Protein AF-A0A151EVI9-F1 (afdb_monomer_lite)

Sequence (104 aa):
MVVTTPIHEAAHWVMSDLDPYIEPIEFHLFDDKSFQNNNNVLSSALGYVVVKERYPGAFEDRPFWFDLLQEIICVSIQILITLLTVIKLLKLLIEKNLKTIKTA

Structure (mmCIF, N/CA/C/O backbone):
data_AF-A0A151EVI9-F1
#
_entry.id   AF-A0A151EVI9-F1
#
loop_
_atom_site.group_PDB
_atom_site.id
_atom_site.type_symbol
_atom_site.label_atom_id
_atom_site.label_alt_id
_atom_site.label_comp_id
_atom_site.label_asym_id
_atom_site.label_entity_id
_atom_site.label_seq_id
_atom_site.pdbx_PDB_ins_code
_atom_site.Cartn_x
_atom_site.Cartn_y
_atom_site.Cartn_z
_atom_site.occupancy
_atom_site.B_iso_or_equiv
_atom_site.auth_seq_id
_atom_site.auth_comp_id
_atom_site.auth_asym_id
_atom_site.auth_atom_id
_atom_site.pdbx_PDB_model_num
ATOM 1 N N . MET A 1 1 ? -0.731 -8.239 12.177 1.00 58.22 1 MET A N 1
ATOM 2 C CA . MET A 1 1 ? -0.310 -7.760 10.844 1.00 58.22 1 MET A CA 1
ATOM 3 C C . MET A 1 1 ? -1.259 -8.216 9.749 1.00 58.22 1 MET A C 1
ATOM 5 O O . MET A 1 1 ? -1.768 -7.345 9.070 1.00 58.22 1 MET A O 1
ATOM 9 N N . VAL A 1 2 ? -1.599 -9.509 9.656 1.00 66.38 2 VAL A N 1
ATOM 10 C CA . VAL A 1 2 ? -2.478 -10.071 8.600 1.00 66.38 2 VAL A CA 1
ATOM 11 C C . VAL A 1 2 ? -3.757 -9.258 8.329 1.00 66.38 2 VAL A C 1
ATOM 13 O O . VAL A 1 2 ? -4.082 -8.989 7.182 1.00 66.38 2 VAL A O 1
ATOM 16 N N . VAL A 1 3 ? -4.466 -8.797 9.367 1.00 71.81 3 VAL A N 1
ATOM 17 C CA . VAL A 1 3 ? -5.722 -8.028 9.196 1.00 71.81 3 VAL A CA 1
ATOM 18 C C . VAL A 1 3 ? -5.494 -6.639 8.589 1.00 71.81 3 VAL A C 1
ATOM 20 O O . VAL A 1 3 ? -6.362 -6.106 7.906 1.00 71.81 3 VAL A O 1
ATOM 23 N N . THR A 1 4 ? -4.336 -6.038 8.847 1.00 80.06 4 THR A N 1
ATOM 24 C CA . THR A 1 4 ? -3.989 -4.692 8.378 1.00 80.06 4 THR A CA 1
ATOM 25 C C . THR A 1 4 ? -3.178 -4.716 7.084 1.00 80.06 4 THR A C 1
ATOM 27 O O . THR A 1 4 ? -3.015 -3.669 6.468 1.00 80.06 4 THR A O 1
ATOM 30 N N . THR A 1 5 ? -2.708 -5.888 6.649 1.00 84.12 5 THR A N 1
ATOM 31 C CA . THR A 1 5 ? -1.978 -6.073 5.391 1.00 84.12 5 THR A CA 1
ATOM 32 C C . THR A 1 5 ? -2.756 -5.567 4.173 1.00 84.12 5 THR A C 1
ATOM 34 O O . THR A 1 5 ? -2.177 -4.799 3.415 1.00 84.12 5 THR A O 1
ATOM 37 N N . PRO A 1 6 ? -4.064 -5.849 3.992 1.00 87.19 6 PRO A N 1
ATOM 38 C CA . PRO A 1 6 ? -4.797 -5.313 2.843 1.00 87.19 6 PRO A CA 1
ATOM 39 C C . PRO A 1 6 ? -4.790 -3.782 2.773 1.00 87.19 6 PRO A C 1
ATOM 41 O O . PRO A 1 6 ? -4.776 -3.219 1.687 1.00 87.19 6 PRO A O 1
ATOM 44 N N . ILE A 1 7 ? -4.780 -3.106 3.928 1.00 88.81 7 ILE A N 1
ATOM 45 C CA . ILE A 1 7 ? -4.716 -1.640 4.002 1.00 88.81 7 ILE A CA 1
ATOM 46 C C . ILE A 1 7 ? -3.334 -1.147 3.567 1.00 88.81 7 ILE A C 1
ATOM 48 O O . ILE A 1 7 ? -3.239 -0.178 2.820 1.00 88.81 7 ILE A O 1
ATOM 52 N N . HIS A 1 8 ? -2.280 -1.809 4.043 1.00 91.00 8 HIS A N 1
ATOM 53 C CA . HIS A 1 8 ? -0.896 -1.480 3.720 1.00 91.00 8 HIS A CA 1
ATOM 54 C C . HIS A 1 8 ? -0.617 -1.614 2.222 1.00 91.00 8 HIS A C 1
ATOM 56 O O . HIS A 1 8 ? -0.190 -0.661 1.579 1.00 91.00 8 HIS A O 1
ATOM 62 N N . GLU A 1 9 ? -0.960 -2.761 1.644 1.00 90.94 9 GLU A N 1
ATOM 63 C CA . GLU A 1 9 ? -0.751 -3.000 0.220 1.00 90.94 9 GLU A CA 1
ATOM 64 C C . GLU A 1 9 ? -1.631 -2.073 -0.635 1.00 90.94 9 GLU A C 1
ATOM 66 O O . GLU A 1 9 ? -1.214 -1.607 -1.693 1.00 90.94 9 GLU A O 1
ATOM 71 N N . ALA A 1 10 ? -2.866 -1.774 -0.204 1.00 91.62 10 ALA A N 1
ATOM 72 C CA . ALA A 1 10 ? -3.718 -0.826 -0.924 1.00 91.62 10 ALA A CA 1
ATOM 73 C C . ALA A 1 10 ? -3.099 0.581 -0.941 1.00 91.62 10 ALA A C 1
ATOM 75 O O . ALA A 1 10 ? -3.215 1.292 -1.939 1.00 91.62 10 ALA A O 1
ATOM 76 N N . ALA A 1 11 ? -2.406 0.973 0.132 1.00 94.00 11 ALA A N 1
ATOM 77 C CA . ALA A 1 11 ? -1.615 2.196 0.133 1.00 94.00 11 ALA A CA 1
ATOM 78 C C . ALA A 1 11 ? -0.453 2.104 -0.870 1.00 94.00 11 ALA A C 1
ATOM 80 O O . ALA A 1 11 ? -0.274 3.047 -1.637 1.00 94.00 11 ALA A O 1
ATOM 81 N N . HIS A 1 12 ? 0.255 0.971 -0.962 1.00 94.50 12 HIS A N 1
ATOM 82 C CA . HIS A 1 12 ? 1.291 0.770 -1.986 1.00 94.50 12 HIS A CA 1
ATOM 83 C C . HIS A 1 12 ? 0.752 0.883 -3.412 1.00 94.50 12 HIS A C 1
ATOM 85 O O . HIS A 1 12 ? 1.421 1.471 -4.261 1.00 94.50 12 HIS A O 1
ATOM 91 N N . TRP A 1 13 ? -0.461 0.392 -3.680 1.00 95.25 13 TRP A N 1
ATOM 92 C CA . TRP A 1 13 ? -1.095 0.554 -4.990 1.00 95.25 13 TRP A CA 1
ATOM 93 C C . TRP A 1 13 ? -1.284 2.032 -5.329 1.00 95.25 13 TRP A C 1
ATOM 95 O O . TRP A 1 13 ? -0.866 2.487 -6.390 1.00 95.25 13 TRP A O 1
ATOM 105 N N . VAL A 1 14 ? -1.873 2.799 -4.405 1.00 95.75 14 VAL A N 1
ATOM 106 C CA . VAL A 1 14 ? -2.088 4.243 -4.583 1.00 95.75 14 VAL A CA 1
ATOM 107 C C . VAL A 1 14 ? -0.757 4.977 -4.746 1.00 95.75 14 VAL A C 1
ATOM 109 O O . VAL A 1 14 ? -0.627 5.824 -5.624 1.00 95.75 14 VAL A O 1
ATOM 112 N N . MET A 1 15 ? 0.247 4.642 -3.936 1.00 95.19 15 MET A N 1
ATOM 113 C CA . MET A 1 15 ? 1.576 5.243 -4.040 1.00 95.19 15 MET A CA 1
ATOM 114 C C . MET A 1 15 ? 2.248 4.927 -5.379 1.00 95.19 15 MET A C 1
ATOM 116 O O . MET A 1 15 ? 2.873 5.811 -5.957 1.00 95.19 15 MET A O 1
ATOM 120 N N . SER A 1 16 ? 2.082 3.706 -5.891 1.00 94.38 16 SER A N 1
ATOM 121 C CA . SER A 1 16 ? 2.612 3.293 -7.194 1.00 94.38 16 SER A CA 1
ATOM 122 C C . SER A 1 16 ? 1.905 3.987 -8.357 1.00 94.38 16 SER A C 1
ATOM 124 O O . SER A 1 16 ? 2.541 4.298 -9.355 1.00 94.38 16 SER A O 1
ATOM 126 N N . ASP A 1 17 ? 0.606 4.264 -8.238 1.00 95.25 17 ASP A N 1
ATOM 127 C CA . ASP A 1 17 ? -0.154 5.010 -9.250 1.00 95.25 17 ASP A CA 1
ATOM 128 C C . ASP A 1 17 ? 0.303 6.482 -9.348 1.00 95.25 17 ASP A C 1
ATOM 130 O O . ASP A 1 17 ? 0.392 7.062 -10.437 1.00 95.25 17 ASP A O 1
ATOM 134 N N . LEU A 1 18 ? 0.667 7.070 -8.201 1.00 95.06 18 LEU A N 1
ATOM 135 C CA . LEU A 1 18 ? 1.213 8.428 -8.089 1.00 95.06 18 LEU A CA 1
ATOM 136 C C . LEU A 1 18 ? 2.691 8.536 -8.489 1.00 95.06 18 LEU A C 1
ATOM 138 O O . LEU A 1 18 ? 3.164 9.634 -8.796 1.00 95.06 18 LEU A O 1
ATOM 142 N N . ASP A 1 19 ? 3.431 7.433 -8.455 1.00 94.25 19 ASP A N 1
ATOM 143 C CA . ASP A 1 19 ? 4.848 7.396 -8.794 1.00 94.25 19 ASP A CA 1
ATOM 144 C C . ASP A 1 19 ? 5.032 7.574 -10.321 1.00 94.25 19 ASP A C 1
ATOM 146 O O . ASP A 1 19 ? 4.429 6.850 -11.118 1.00 94.25 19 ASP A O 1
ATOM 150 N N . PRO A 1 20 ? 5.837 8.555 -10.775 1.00 95.00 20 PRO A N 1
ATOM 151 C CA . PRO A 1 20 ? 6.011 8.826 -12.200 1.00 95.00 20 PRO A CA 1
ATOM 152 C C . PRO A 1 20 ? 6.865 7.780 -12.935 1.00 95.00 20 PRO A C 1
ATOM 154 O O . PRO A 1 20 ? 6.883 7.794 -14.165 1.00 95.00 20 PRO A O 1
ATOM 157 N N . TYR A 1 21 ? 7.569 6.899 -12.221 1.00 96.56 21 TYR A N 1
ATOM 158 C CA . TYR A 1 21 ? 8.486 5.915 -12.800 1.00 96.56 21 TYR A CA 1
ATOM 159 C C . TYR A 1 21 ? 7.840 4.540 -12.987 1.00 96.56 21 TYR A C 1
ATOM 161 O O . TYR A 1 21 ? 8.265 3.764 -13.845 1.00 96.56 21 TYR A O 1
ATOM 169 N N . ILE A 1 22 ? 6.807 4.226 -12.205 1.00 95.75 22 ILE A N 1
ATOM 170 C CA . ILE A 1 22 ? 6.193 2.897 -12.174 1.00 95.75 22 ILE A CA 1
ATOM 171 C C . ILE A 1 22 ? 4.692 2.959 -12.473 1.00 95.75 22 ILE A C 1
ATOM 173 O O . ILE A 1 22 ? 4.056 4.014 -12.472 1.00 95.75 22 ILE A O 1
ATOM 177 N N . GLU A 1 23 ? 4.126 1.808 -12.801 1.00 96.06 23 GLU A N 1
ATOM 178 C CA . GLU A 1 23 ? 2.690 1.624 -12.988 1.00 96.06 23 GLU A CA 1
ATOM 179 C C . GLU A 1 23 ? 2.277 0.325 -12.285 1.00 96.06 23 GLU A C 1
ATOM 181 O O . GLU A 1 23 ? 2.851 -0.730 -12.594 1.00 96.06 23 GLU A O 1
ATOM 186 N N . PRO A 1 24 ? 1.323 0.368 -11.336 1.00 95.38 24 PRO A N 1
ATOM 187 C CA . PRO A 1 24 ? 0.826 -0.838 -10.692 1.00 95.38 24 PRO A CA 1
ATOM 188 C C . PRO A 1 24 ? 0.03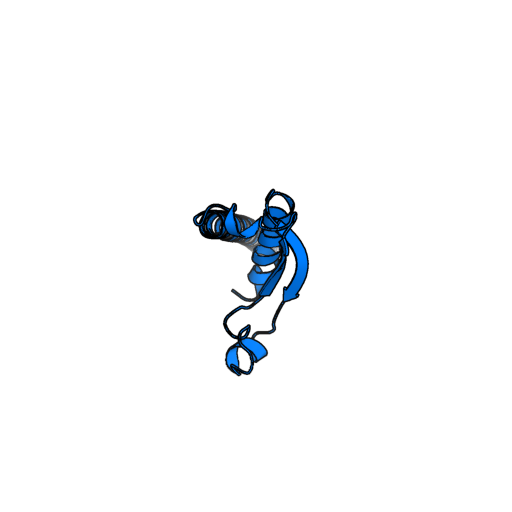2 -1.683 -11.692 1.00 95.38 24 PRO A C 1
ATOM 190 O O . PRO A 1 24 ? -0.795 -1.172 -12.445 1.00 95.38 24 PRO A O 1
ATOM 193 N N . ILE A 1 25 ? 0.292 -2.989 -11.704 1.00 94.75 25 ILE A N 1
ATOM 194 C CA . ILE A 1 25 ? -0.337 -3.952 -12.618 1.00 94.75 25 ILE A CA 1
ATOM 195 C C . ILE A 1 25 ? -1.277 -4.873 -11.855 1.00 94.75 25 ILE A C 1
ATOM 197 O O . ILE A 1 25 ? -2.412 -5.100 -12.269 1.00 94.75 25 ILE A O 1
ATOM 201 N N . GLU A 1 26 ? -0.780 -5.444 -10.760 1.00 90.12 26 GLU A N 1
ATOM 202 C CA . GLU A 1 26 ? -1.474 -6.503 -10.044 1.00 90.12 26 GLU A CA 1
ATOM 203 C C . GLU A 1 26 ? -1.224 -6.411 -8.545 1.00 90.12 26 GLU A C 1
ATOM 205 O O . GLU A 1 26 ? -0.197 -5.920 -8.079 1.00 90.12 26 GLU A O 1
ATOM 210 N N . PHE A 1 27 ? -2.217 -6.862 -7.796 1.00 87.19 27 PHE A N 1
ATOM 211 C CA . PHE A 1 27 ? -2.261 -6.802 -6.354 1.00 87.19 27 PHE A CA 1
ATOM 212 C C . PHE A 1 27 ? -2.455 -8.206 -5.800 1.00 87.19 27 PHE A C 1
ATOM 214 O O . PHE A 1 27 ? -3.450 -8.862 -6.114 1.00 87.19 27 PHE A O 1
ATOM 221 N N . HIS A 1 28 ? -1.534 -8.647 -4.949 1.00 85.69 28 HIS A N 1
ATOM 222 C CA . HIS A 1 28 ? -1.570 -9.971 -4.338 1.00 85.69 28 HIS A CA 1
ATOM 223 C C . HIS A 1 28 ? -1.657 -9.863 -2.822 1.00 85.69 28 HIS A C 1
ATOM 225 O O . HIS A 1 28 ? -0.942 -9.083 -2.198 1.00 85.69 28 HI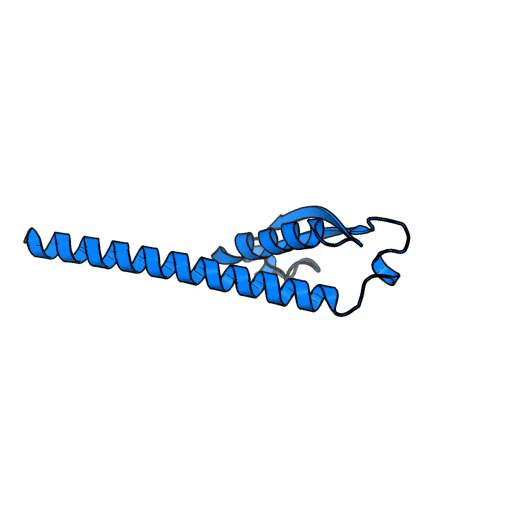S A O 1
ATOM 231 N N . LEU A 1 29 ? -2.512 -10.690 -2.223 1.00 84.06 29 LEU A N 1
ATOM 232 C CA . LEU A 1 29 ? -2.559 -10.915 -0.781 1.00 84.06 29 LEU A CA 1
ATOM 233 C C . LEU A 1 29 ? -2.306 -12.390 -0.517 1.00 84.06 29 LEU A C 1
ATOM 235 O O . LEU A 1 29 ? -2.953 -13.251 -1.115 1.00 84.06 29 LEU A O 1
ATOM 239 N N . PHE A 1 30 ? -1.386 -12.669 0.395 1.00 78.00 30 PHE A N 1
ATOM 240 C CA . PHE A 1 30 ? -1.000 -14.023 0.756 1.00 78.00 30 PHE A CA 1
ATOM 241 C C . PHE A 1 30 ? -1.601 -14.396 2.109 1.00 78.00 30 PHE A C 1
ATOM 243 O O . PHE A 1 30 ? -1.752 -13.563 3.006 1.00 78.00 30 PHE A O 1
ATOM 250 N N . ASP A 1 31 ? -1.979 -15.664 2.256 1.00 70.19 31 ASP A N 1
ATOM 251 C CA . ASP A 1 31 ? -2.451 -16.174 3.535 1.00 70.19 31 ASP A CA 1
ATOM 252 C C . ASP A 1 31 ? -1.276 -16.468 4.484 1.00 70.19 31 ASP A C 1
ATOM 254 O O . ASP A 1 31 ? -0.139 -16.707 4.075 1.00 70.19 31 ASP A O 1
ATOM 258 N N . ASP A 1 32 ? -1.557 -16.477 5.788 1.00 68.56 32 ASP A N 1
ATOM 259 C CA . ASP A 1 32 ? -0.548 -16.731 6.828 1.00 68.56 32 ASP A CA 1
ATOM 260 C C . ASP A 1 32 ? 0.123 -18.114 6.671 1.00 68.56 32 ASP A C 1
ATOM 262 O O . ASP A 1 32 ? 1.274 -18.316 7.051 1.00 68.56 32 ASP A O 1
ATOM 266 N N . LYS A 1 33 ? -0.569 -19.074 6.042 1.00 67.81 33 LYS A N 1
ATOM 267 C CA . LYS A 1 33 ? -0.027 -20.412 5.758 1.00 67.81 33 LYS A CA 1
ATOM 268 C C . LYS A 1 33 ? 1.038 -20.393 4.664 1.00 67.81 33 LYS A C 1
ATOM 270 O O . LYS A 1 33 ? 1.991 -21.167 4.746 1.00 67.81 33 LYS A O 1
ATOM 275 N N . SER A 1 34 ? 0.899 -19.531 3.659 1.00 62.62 34 SER A N 1
ATOM 276 C CA . SER A 1 34 ? 1.921 -19.329 2.629 1.00 62.62 34 SER A CA 1
ATOM 277 C C . SER A 1 34 ? 3.199 -18.734 3.225 1.00 62.62 34 SER A C 1
ATOM 279 O O . SER A 1 34 ? 4.293 -19.154 2.848 1.00 62.62 34 SER A O 1
ATOM 281 N N . PHE A 1 35 ? 3.060 -17.851 4.223 1.00 61.72 35 PHE A N 1
ATOM 282 C CA . PHE A 1 35 ? 4.184 -17.276 4.969 1.00 61.72 35 PHE A CA 1
ATOM 283 C C . PHE A 1 35 ? 4.940 -18.330 5.795 1.00 61.72 35 PHE A C 1
ATOM 285 O O . PHE A 1 35 ? 6.166 -18.416 5.751 1.00 61.72 35 PHE A O 1
ATOM 292 N N . GLN A 1 36 ? 4.214 -19.198 6.507 1.00 65.44 36 GLN A N 1
ATOM 293 C CA . GLN A 1 36 ? 4.817 -20.218 7.377 1.00 65.44 36 GLN A CA 1
ATOM 294 C C . GLN A 1 36 ? 5.537 -21.348 6.622 1.00 65.44 36 GLN A C 1
ATOM 296 O O . GLN A 1 36 ? 6.469 -21.942 7.162 1.00 65.44 36 GLN A O 1
ATOM 301 N N . ASN A 1 37 ? 5.124 -21.657 5.389 1.00 64.31 37 ASN A N 1
ATOM 302 C CA . ASN A 1 37 ? 5.650 -22.805 4.642 1.00 64.31 37 ASN A CA 1
ATOM 303 C C . ASN A 1 37 ? 6.863 -22.490 3.750 1.00 64.31 37 ASN A C 1
ATOM 305 O O . ASN A 1 37 ? 7.437 -23.413 3.185 1.00 64.31 37 ASN A O 1
ATOM 309 N N . ASN A 1 38 ? 7.271 -21.223 3.624 1.00 60.62 38 ASN A N 1
ATOM 310 C CA . ASN A 1 38 ? 8.490 -20.792 2.922 1.00 60.62 38 ASN A CA 1
ATOM 311 C C . ASN A 1 38 ? 8.674 -21.348 1.486 1.00 60.62 38 ASN A C 1
ATOM 313 O O . ASN A 1 38 ? 9.794 -21.555 1.022 1.00 60.62 38 ASN A O 1
ATOM 317 N N . ASN A 1 39 ? 7.570 -21.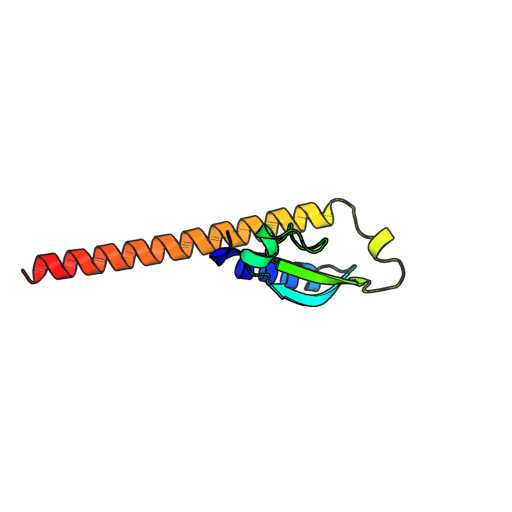618 0.782 1.00 60.22 39 ASN A N 1
ATOM 318 C CA . ASN A 1 39 ? 7.568 -22.348 -0.494 1.00 60.22 39 ASN A CA 1
ATOM 319 C C . ASN A 1 39 ? 7.918 -21.480 -1.720 1.00 60.22 39 ASN A C 1
ATOM 321 O O . ASN A 1 39 ? 8.001 -21.998 -2.833 1.00 60.22 39 ASN A O 1
ATOM 325 N N . ASN A 1 40 ? 8.073 -20.166 -1.558 1.00 57.38 4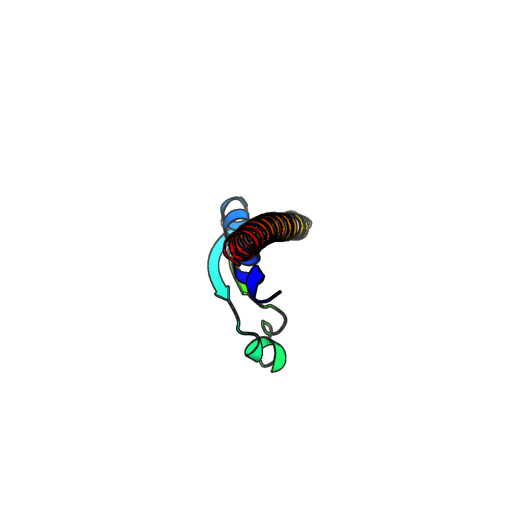0 ASN A N 1
ATOM 326 C CA . ASN A 1 40 ? 8.293 -19.215 -2.648 1.00 57.38 40 ASN A CA 1
ATOM 327 C C . ASN A 1 40 ? 9.033 -17.961 -2.156 1.00 57.38 40 ASN A C 1
ATOM 329 O O . ASN A 1 40 ? 8.979 -17.634 -0.986 1.00 57.38 40 ASN A O 1
ATOM 333 N N . VAL A 1 41 ? 9.698 -17.221 -3.052 1.00 56.28 41 VAL A N 1
ATOM 334 C CA . VAL A 1 41 ? 10.422 -15.970 -2.712 1.00 56.28 41 VAL A CA 1
ATOM 335 C C . VAL A 1 41 ? 9.514 -14.887 -2.106 1.00 56.28 41 VAL A C 1
ATOM 337 O O . VAL A 1 41 ? 9.990 -14.006 -1.400 1.00 56.28 41 VAL A O 1
ATOM 340 N N . LEU A 1 42 ? 8.206 -14.975 -2.353 1.00 54.88 42 LEU A N 1
ATOM 341 C CA . LEU A 1 42 ? 7.190 -14.073 -1.807 1.00 54.88 42 LEU A CA 1
ATOM 342 C C . LEU A 1 42 ? 6.664 -14.521 -0.430 1.00 54.88 42 LEU A C 1
ATOM 344 O O . LEU A 1 42 ? 5.846 -13.821 0.155 1.00 54.88 42 LEU A O 1
ATOM 348 N N . SER A 1 43 ? 7.142 -15.648 0.115 1.00 54.00 43 SER A N 1
ATOM 349 C CA . SER A 1 43 ? 6.739 -16.168 1.431 1.00 54.00 43 SER A CA 1
ATOM 350 C C . SER A 1 43 ? 7.089 -15.231 2.583 1.00 54.00 43 SER A C 1
ATOM 352 O O . SER A 1 43 ? 6.528 -15.368 3.659 1.00 54.00 43 SER A O 1
ATOM 354 N N . SER A 1 44 ? 8.010 -14.285 2.392 1.00 58.41 44 SER A N 1
ATOM 355 C CA . SER A 1 44 ? 8.374 -13.296 3.409 1.00 58.41 44 SER A CA 1
ATOM 356 C C . SER A 1 44 ? 7.421 -12.100 3.469 1.00 58.41 44 SER A C 1
ATOM 358 O O . SER A 1 44 ? 7.609 -11.225 4.314 1.00 58.41 44 SER A O 1
ATOM 360 N N . ALA A 1 45 ? 6.423 -12.032 2.586 1.00 67.06 45 ALA A N 1
ATOM 361 C CA . ALA A 1 45 ? 5.470 -10.936 2.511 1.00 67.06 45 ALA A CA 1
ATOM 362 C C . ALA A 1 45 ? 4.034 -11.454 2.676 1.00 67.06 45 ALA A C 1
ATOM 364 O O . ALA A 1 45 ? 3.688 -12.548 2.237 1.00 67.06 45 ALA A O 1
ATOM 365 N N . LEU A 1 46 ? 3.181 -10.664 3.332 1.00 73.31 46 LEU A N 1
ATOM 366 C CA . LEU A 1 46 ? 1.749 -10.970 3.474 1.00 73.31 46 LEU A CA 1
ATOM 367 C C . LEU A 1 46 ? 0.920 -10.394 2.310 1.00 73.31 46 LEU A C 1
ATOM 369 O O . LEU A 1 46 ? -0.269 -10.681 2.186 1.00 73.31 46 LEU A O 1
ATOM 373 N N . GLY A 1 47 ? 1.548 -9.600 1.449 1.00 81.19 47 GLY A N 1
ATOM 374 C CA . GLY A 1 47 ? 0.995 -9.089 0.207 1.00 81.19 47 GLY A CA 1
ATOM 375 C C . GLY A 1 47 ? 2.079 -8.405 -0.622 1.00 81.19 47 GLY A C 1
ATOM 376 O O . GLY A 1 47 ? 3.223 -8.308 -0.178 1.00 81.19 47 GLY A O 1
ATOM 377 N N . TYR A 1 48 ? 1.744 -8.045 -1.858 1.00 86.19 48 TYR A N 1
ATOM 378 C CA . TYR A 1 48 ? 2.661 -7.361 -2.765 1.00 86.19 48 TYR A CA 1
ATOM 379 C C . TYR A 1 48 ? 1.909 -6.667 -3.906 1.00 86.19 48 TYR A C 1
ATOM 381 O O . TYR A 1 48 ? 0.952 -7.218 -4.462 1.00 86.19 48 TYR A O 1
ATOM 389 N N . VAL A 1 49 ? 2.398 -5.493 -4.309 1.00 90.25 49 VAL A N 1
ATOM 390 C CA . VAL A 1 49 ? 1.962 -4.785 -5.519 1.00 90.25 49 VAL A CA 1
ATOM 391 C C . VAL A 1 49 ? 2.985 -5.006 -6.627 1.00 90.25 49 VAL A C 1
ATOM 393 O O . VAL A 1 49 ? 4.122 -4.548 -6.544 1.00 90.25 49 VAL A O 1
ATOM 396 N N . VAL A 1 50 ? 2.571 -5.700 -7.685 1.00 90.69 50 VAL A N 1
ATOM 397 C CA . VAL A 1 50 ? 3.377 -5.894 -8.892 1.00 90.69 50 VAL A CA 1
ATOM 398 C C . VAL A 1 50 ? 3.337 -4.616 -9.714 1.00 90.69 50 VAL A C 1
ATOM 400 O O . VAL A 1 50 ? 2.259 -4.119 -10.044 1.00 90.69 50 VAL A O 1
ATOM 403 N N . VAL A 1 51 ? 4.512 -4.119 -10.089 1.00 94.38 51 VAL A N 1
ATOM 404 C CA . VAL A 1 51 ? 4.674 -2.891 -10.871 1.00 94.38 51 VAL A CA 1
ATOM 405 C C . VAL A 1 51 ? 5.494 -3.150 -12.132 1.00 94.38 51 VAL A C 1
ATOM 407 O O . VAL A 1 51 ? 6.335 -4.048 -12.168 1.00 94.38 51 VAL A O 1
ATOM 410 N N . LYS A 1 52 ? 5.262 -2.352 -13.173 1.00 95.81 52 LYS A N 1
ATOM 411 C CA . LYS A 1 52 ? 6.133 -2.261 -14.359 1.00 95.81 52 LYS A CA 1
ATOM 412 C C . LYS A 1 52 ? 6.693 -0.853 -14.480 1.00 95.81 52 LYS A C 1
ATOM 414 O O . LYS A 1 52 ? 6.161 0.086 -13.891 1.00 95.81 52 LYS A O 1
ATOM 419 N N . GLU A 1 53 ? 7.725 -0.710 -15.298 1.00 97.00 53 GLU A N 1
ATOM 420 C CA . GLU A 1 53 ? 8.208 0.600 -15.718 1.00 97.00 53 GLU A CA 1
ATOM 421 C C . GLU A 1 53 ? 7.123 1.358 -16.490 1.00 97.00 53 GLU A C 1
ATOM 423 O O . GLU A 1 53 ? 6.472 0.801 -17.380 1.00 97.00 53 GLU A O 1
ATOM 428 N N . ARG A 1 54 ? 6.957 2.648 -16.182 1.00 95.00 54 ARG A N 1
ATOM 429 C CA . ARG A 1 54 ? 6.066 3.534 -16.943 1.00 95.00 54 ARG A CA 1
ATOM 430 C C . ARG A 1 54 ? 6.672 3.927 -18.298 1.00 95.00 54 ARG A C 1
ATOM 432 O O . ARG A 1 54 ? 5.940 4.193 -19.249 1.00 95.00 54 ARG A O 1
ATOM 439 N N . TYR A 1 55 ? 8.000 3.944 -18.399 1.00 96.06 55 TYR A N 1
ATOM 440 C CA . TYR A 1 55 ? 8.756 4.154 -19.635 1.00 96.06 55 TYR A CA 1
ATOM 441 C C . TYR A 1 55 ? 10.082 3.369 -19.593 1.00 96.06 55 TYR A C 1
ATOM 443 O O . TYR A 1 55 ? 10.557 3.067 -18.501 1.00 96.06 55 TYR A O 1
ATOM 451 N N . PRO A 1 56 ? 10.698 3.023 -20.742 1.00 96.94 56 PRO A N 1
ATOM 452 C CA . PRO A 1 56 ? 11.927 2.225 -20.754 1.00 96.94 56 PRO A CA 1
ATOM 453 C C . PRO A 1 56 ? 13.065 2.894 -19.972 1.00 96.94 56 PRO A C 1
ATOM 455 O O . PRO A 1 56 ? 13.427 4.027 -20.290 1.00 96.94 56 PRO A O 1
ATOM 458 N N . GLY A 1 57 ? 13.626 2.192 -18.983 1.00 95.44 57 GLY A N 1
ATOM 459 C CA . GLY A 1 57 ? 14.706 2.701 -18.125 1.00 95.44 57 GLY A CA 1
ATOM 460 C C . GLY A 1 57 ? 14.230 3.487 -16.899 1.00 95.44 57 GLY A C 1
ATOM 461 O O . GLY A 1 57 ? 15.052 4.003 -16.144 1.00 95.44 57 GLY A O 1
ATOM 462 N N . ALA A 1 58 ? 12.917 3.565 -16.655 1.00 95.50 58 ALA A N 1
ATOM 463 C CA . ALA A 1 58 ? 12.372 4.304 -15.519 1.00 95.50 58 ALA A CA 1
ATOM 464 C C . ALA A 1 58 ? 12.858 3.783 -14.159 1.00 95.50 58 ALA A C 1
ATOM 466 O O . ALA A 1 58 ? 12.965 4.573 -13.222 1.00 95.50 58 ALA A O 1
ATOM 467 N N . PHE A 1 59 ? 13.175 2.490 -14.020 1.00 93.56 59 PHE A N 1
ATOM 468 C CA . PHE A 1 59 ? 13.739 1.982 -12.766 1.00 93.56 59 PHE A CA 1
ATOM 469 C C . PHE A 1 59 ? 15.149 2.512 -12.485 1.00 93.56 59 PHE A C 1
ATOM 471 O O . PHE A 1 59 ? 15.500 2.674 -11.318 1.00 93.56 59 PHE A O 1
ATOM 478 N N . GLU A 1 60 ? 15.943 2.799 -13.519 1.00 95.00 60 GLU A N 1
ATOM 479 C CA . GLU A 1 60 ? 17.291 3.364 -13.365 1.00 95.00 60 GLU A CA 1
ATOM 480 C C . GLU A 1 60 ? 17.237 4.850 -12.982 1.00 95.00 60 GLU A C 1
ATOM 482 O O . GLU A 1 60 ? 18.048 5.316 -12.181 1.00 95.00 60 GLU A O 1
ATOM 487 N N . ASP A 1 61 ? 16.247 5.578 -13.506 1.00 95.44 61 ASP A N 1
ATOM 488 C CA . ASP A 1 61 ? 16.004 6.987 -13.176 1.00 95.44 61 ASP A CA 1
ATOM 489 C C . ASP A 1 61 ? 15.377 7.177 -11.786 1.00 95.44 61 ASP A C 1
ATOM 491 O O . ASP A 1 61 ? 15.490 8.248 -11.174 1.00 95.44 61 ASP A O 1
ATOM 495 N N . ARG A 1 62 ? 14.676 6.152 -11.289 1.00 94.69 62 ARG A N 1
ATOM 496 C CA . ARG A 1 62 ? 13.926 6.226 -10.038 1.00 94.69 62 ARG A CA 1
ATOM 497 C C . ARG A 1 62 ? 14.881 6.404 -8.852 1.00 94.69 62 ARG A C 1
ATOM 499 O O . ARG A 1 62 ? 15.771 5.579 -8.639 1.00 94.69 62 ARG A O 1
ATOM 506 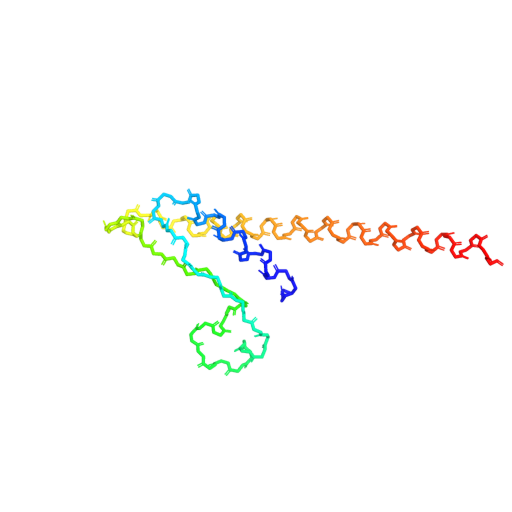N N . PRO A 1 63 ? 14.693 7.437 -8.010 1.00 95.19 63 PRO A N 1
ATOM 507 C CA . PRO A 1 63 ? 15.546 7.640 -6.847 1.00 95.19 63 PRO A CA 1
ATOM 508 C C . PRO A 1 63 ? 15.529 6.431 -5.905 1.00 95.19 63 PRO A C 1
ATOM 510 O O . PRO A 1 63 ? 14.467 5.959 -5.512 1.00 95.19 63 PRO A O 1
ATOM 513 N N . PHE A 1 64 ? 16.699 5.981 -5.450 1.00 92.50 64 PHE A N 1
ATOM 514 C CA . PHE A 1 64 ? 16.808 4.789 -4.593 1.00 92.50 64 PHE A CA 1
ATOM 515 C C . PHE A 1 64 ? 16.030 4.889 -3.264 1.00 92.50 64 PHE A C 1
ATOM 517 O O . PHE A 1 64 ? 15.715 3.878 -2.644 1.00 92.50 64 PHE A O 1
ATOM 524 N N . TRP A 1 65 ? 15.744 6.106 -2.787 1.00 92.50 65 TRP A N 1
ATOM 525 C CA . TRP A 1 65 ? 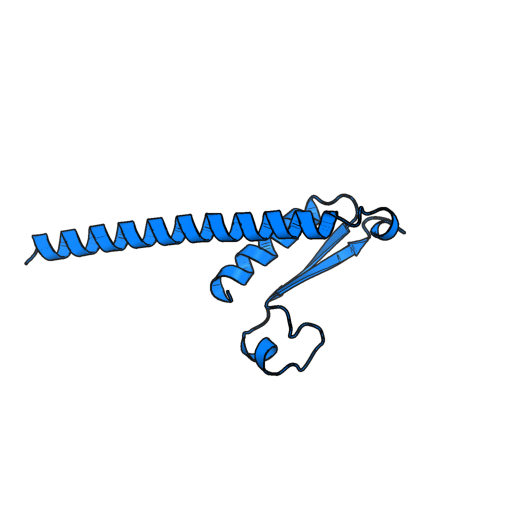15.019 6.343 -1.535 1.00 92.50 65 TRP A CA 1
ATOM 526 C C . TRP A 1 65 ? 13.494 6.307 -1.698 1.00 92.50 65 TRP A C 1
ATOM 528 O O . TRP A 1 65 ? 12.783 6.367 -0.695 1.00 92.50 65 TRP A O 1
ATOM 538 N N . PHE A 1 66 ? 12.980 6.233 -2.930 1.00 92.62 66 PHE A N 1
ATOM 539 C CA . PHE A 1 66 ? 11.544 6.318 -3.195 1.00 92.62 66 PHE A CA 1
ATOM 540 C C . PHE A 1 66 ? 10.783 5.137 -2.580 1.00 92.62 66 PHE A C 1
ATOM 542 O O . PHE A 1 66 ? 9.745 5.355 -1.963 1.00 92.62 66 PHE A O 1
ATOM 549 N N . ASP A 1 67 ? 11.340 3.921 -2.638 1.00 89.81 67 ASP A N 1
ATOM 550 C CA . ASP A 1 67 ? 10.755 2.738 -1.984 1.00 89.81 67 ASP A CA 1
ATOM 551 C C . ASP A 1 67 ? 10.633 2.916 -0.475 1.00 89.81 67 ASP A C 1
ATOM 553 O O . ASP A 1 67 ? 9.572 2.684 0.100 1.00 89.81 67 ASP A O 1
ATOM 557 N N . LEU A 1 68 ? 11.698 3.405 0.165 1.00 92.25 68 LEU A N 1
ATOM 558 C CA . LEU A 1 68 ? 11.686 3.663 1.602 1.00 92.25 68 LEU A CA 1
ATOM 559 C C . LEU A 1 68 ? 10.651 4.734 1.969 1.00 92.25 68 LEU A C 1
ATOM 561 O O . LEU A 1 68 ? 9.977 4.615 2.990 1.00 92.25 68 LEU A O 1
ATOM 565 N N . LEU A 1 69 ? 10.507 5.779 1.149 1.00 94.06 69 LEU A N 1
ATOM 566 C CA . LEU A 1 69 ? 9.491 6.803 1.378 1.00 94.06 69 LEU A CA 1
ATOM 567 C C . LEU A 1 69 ? 8.074 6.232 1.238 1.00 94.06 69 LEU A C 1
ATOM 569 O O . LEU A 1 69 ? 7.227 6.522 2.085 1.00 94.06 69 LEU A O 1
ATOM 573 N N . GLN A 1 70 ? 7.816 5.435 0.197 1.00 93.81 70 GLN A N 1
ATOM 574 C CA . GLN A 1 70 ? 6.523 4.776 0.016 1.00 93.81 70 GLN A CA 1
ATOM 575 C C . GLN A 1 70 ? 6.199 3.886 1.218 1.00 93.81 70 GLN A C 1
ATOM 577 O O . GLN A 1 70 ? 5.124 4.031 1.791 1.00 93.81 70 GLN A O 1
ATOM 582 N N . GLU A 1 71 ? 7.149 3.068 1.671 1.00 91.94 71 GLU A N 1
ATOM 583 C CA . GLU A 1 71 ? 6.999 2.213 2.853 1.00 91.94 71 GLU A CA 1
ATOM 584 C C . GLU A 1 71 ? 6.623 3.021 4.107 1.00 91.94 71 GLU A C 1
ATOM 586 O O . GLU A 1 71 ? 5.648 2.713 4.796 1.00 91.94 71 GLU A O 1
ATOM 591 N N . ILE A 1 72 ? 7.343 4.117 4.380 1.00 94.00 72 ILE A N 1
ATOM 592 C CA . ILE A 1 72 ? 7.055 5.002 5.520 1.00 94.00 72 ILE A CA 1
ATOM 593 C C . ILE A 1 72 ? 5.618 5.537 5.448 1.00 94.00 72 ILE A C 1
ATOM 595 O O . ILE A 1 72 ? 4.918 5.577 6.467 1.00 94.00 72 ILE A O 1
ATOM 599 N N . ILE A 1 73 ? 5.163 5.945 4.262 1.00 94.62 73 ILE A N 1
ATOM 600 C CA . ILE A 1 73 ? 3.803 6.451 4.049 1.00 94.62 73 ILE A CA 1
ATOM 601 C C . ILE A 1 73 ? 2.773 5.333 4.256 1.00 94.62 73 ILE A C 1
ATOM 603 O O . ILE A 1 73 ? 1.811 5.530 5.004 1.00 94.62 73 ILE A O 1
ATOM 607 N N . CYS A 1 74 ? 2.981 4.155 3.666 1.00 93.44 74 CYS A N 1
ATOM 608 C CA . CYS A 1 74 ? 2.076 3.010 3.769 1.00 93.44 74 CYS A CA 1
ATOM 609 C C . CYS A 1 74 ? 1.915 2.537 5.220 1.00 93.44 74 CYS A C 1
ATOM 611 O O . CYS A 1 74 ? 0.788 2.382 5.703 1.00 93.44 74 CYS A O 1
ATOM 613 N N . VAL A 1 75 ? 3.018 2.404 5.966 1.00 91.56 75 VAL A N 1
ATOM 614 C CA . VAL A 1 75 ? 2.994 2.083 7.404 1.00 91.56 75 VAL A CA 1
ATOM 615 C C . VAL A 1 75 ? 2.273 3.172 8.202 1.00 91.56 75 VAL A C 1
ATOM 617 O O . VAL A 1 75 ? 1.455 2.865 9.074 1.00 91.56 75 VAL A O 1
ATOM 620 N N . SER A 1 76 ? 2.512 4.449 7.893 1.00 94.75 76 SER A N 1
ATOM 621 C CA . SER A 1 76 ? 1.852 5.567 8.582 1.00 94.75 76 SER A CA 1
ATOM 622 C C . SER A 1 76 ? 0.333 5.555 8.376 1.00 94.75 76 SER A C 1
ATOM 624 O O . SER A 1 76 ? -0.425 5.704 9.339 1.00 94.75 76 SER A O 1
ATOM 626 N N . ILE A 1 77 ? -0.128 5.316 7.143 1.00 93.00 77 ILE A N 1
ATOM 627 C CA . ILE A 1 77 ? -1.552 5.173 6.802 1.00 93.00 77 ILE A CA 1
ATOM 628 C C . ILE A 1 77 ? -2.161 3.980 7.546 1.00 93.00 77 ILE A C 1
ATOM 630 O O . ILE A 1 77 ? -3.224 4.107 8.162 1.00 93.00 77 ILE A O 1
ATOM 634 N N . GLN A 1 78 ? -1.474 2.836 7.544 1.00 91.31 78 GLN A N 1
ATOM 635 C CA . GLN A 1 78 ? -1.917 1.633 8.242 1.00 91.31 78 GLN A CA 1
ATOM 636 C C . GLN A 1 78 ? -2.094 1.882 9.747 1.00 91.31 78 GLN A C 1
ATOM 638 O O . GLN A 1 78 ? -3.125 1.504 10.315 1.00 91.31 78 GLN A O 1
ATOM 643 N N . ILE A 1 79 ? -1.127 2.539 10.399 1.00 92.62 79 ILE A N 1
ATOM 644 C CA . ILE A 1 79 ? -1.206 2.897 11.822 1.00 92.62 79 ILE A CA 1
ATOM 645 C C . ILE A 1 79 ? -2.399 3.822 12.068 1.00 92.62 79 ILE A C 1
ATOM 647 O O . ILE A 1 79 ? -3.203 3.555 12.962 1.00 92.62 79 ILE A O 1
ATOM 651 N N . LEU A 1 80 ? -2.558 4.870 11.257 1.00 94.81 80 LEU A N 1
ATOM 652 C CA . LEU A 1 80 ? -3.640 5.840 11.415 1.00 94.81 80 LEU A CA 1
ATOM 653 C C . LEU A 1 80 ? -5.019 5.175 11.319 1.00 94.81 80 LEU A C 1
ATOM 655 O O . LEU A 1 80 ? -5.859 5.354 12.203 1.00 94.81 80 LEU A O 1
ATOM 659 N N . ILE A 1 81 ? -5.248 4.363 10.285 1.00 92.25 81 ILE A N 1
ATOM 660 C CA . ILE A 1 81 ? -6.524 3.659 10.089 1.00 92.25 81 ILE A CA 1
ATOM 661 C C . ILE A 1 81 ? -6.773 2.656 11.221 1.00 92.25 81 ILE A C 1
ATOM 663 O O . ILE A 1 81 ? -7.901 2.539 11.714 1.00 92.25 81 ILE A O 1
ATOM 667 N N . THR A 1 82 ? -5.726 1.968 11.681 1.00 91.19 82 THR A N 1
ATOM 668 C CA . THR A 1 82 ? -5.821 1.044 12.819 1.00 91.19 82 THR A CA 1
ATOM 669 C C . THR A 1 82 ? -6.255 1.783 14.082 1.00 91.19 82 THR A C 1
ATOM 671 O O . THR A 1 82 ? -7.208 1.361 14.737 1.00 91.19 82 THR A O 1
ATOM 674 N N . LEU A 1 83 ? -5.629 2.920 14.396 1.00 94.69 83 LEU A N 1
ATOM 675 C CA . LEU A 1 83 ? -5.984 3.740 15.556 1.00 94.69 83 LEU A CA 1
ATOM 676 C C . LEU A 1 83 ? -7.431 4.238 15.478 1.00 94.69 83 LEU A C 1
ATOM 678 O O . LEU A 1 83 ? -8.177 4.090 16.445 1.00 94.69 83 LEU A O 1
ATOM 682 N N . LEU A 1 84 ? -7.859 4.762 14.325 1.00 95.06 84 LEU A N 1
ATOM 683 C CA . LEU A 1 84 ? -9.239 5.217 14.120 1.00 95.06 84 LEU A CA 1
ATOM 684 C C . LEU A 1 84 ? -10.251 4.083 14.329 1.00 95.06 84 LEU A C 1
ATOM 686 O O . LEU A 1 84 ? -11.286 4.275 14.973 1.00 95.06 84 LEU A O 1
ATOM 690 N N . THR A 1 85 ? -9.937 2.888 13.827 1.00 92.00 85 THR A N 1
ATOM 691 C CA . THR A 1 85 ? -10.782 1.700 13.986 1.00 92.00 85 THR A CA 1
ATOM 692 C C . THR A 1 85 ? -10.868 1.278 15.450 1.00 92.00 85 THR A C 1
ATOM 694 O O . THR A 1 85 ? -11.968 1.085 15.968 1.00 92.00 85 THR A O 1
ATOM 697 N N . VAL A 1 86 ? -9.731 1.200 16.147 1.00 93.31 86 VAL A N 1
ATOM 698 C CA . VAL A 1 86 ? -9.674 0.840 17.572 1.00 93.31 86 VAL A CA 1
ATOM 699 C C . VAL A 1 86 ? -10.445 1.846 18.425 1.00 93.31 86 VAL A C 1
ATOM 701 O O . VAL A 1 86 ? -11.276 1.439 19.233 1.00 93.31 86 VAL A O 1
ATOM 704 N N . ILE A 1 87 ? -10.250 3.150 18.212 1.00 96.56 87 ILE A N 1
ATOM 705 C CA . ILE A 1 87 ? -10.980 4.204 18.934 1.00 96.56 87 ILE A CA 1
ATOM 706 C C . ILE A 1 87 ? -12.492 4.051 18.731 1.00 96.56 87 ILE A C 1
ATOM 708 O O . ILE A 1 87 ? -13.262 4.111 19.693 1.00 96.56 87 ILE A O 1
ATOM 712 N N . LYS A 1 88 ? -12.934 3.809 17.490 1.00 95.19 88 LYS A N 1
ATOM 713 C CA . LYS A 1 88 ? -14.353 3.603 17.177 1.00 95.19 88 LYS A CA 1
ATOM 714 C C . LYS A 1 88 ? -14.916 2.366 17.879 1.00 95.19 88 LYS A C 1
ATOM 716 O O . LYS A 1 88 ? -16.007 2.437 18.443 1.00 95.19 88 LYS A O 1
ATOM 721 N N . LEU A 1 89 ? -14.179 1.255 17.881 1.00 93.94 89 LEU A N 1
ATOM 722 C CA . LEU A 1 89 ? -14.579 0.028 18.572 1.00 93.94 89 LEU A CA 1
ATOM 723 C C . LEU A 1 89 ? -14.674 0.235 20.087 1.00 93.94 89 LEU A C 1
ATOM 725 O O . LEU A 1 89 ? -15.674 -0.152 20.688 1.00 93.94 89 LEU A O 1
ATOM 729 N N . LEU A 1 90 ? -13.691 0.900 20.699 1.00 94.88 90 LEU A N 1
ATOM 730 C CA . LEU A 1 90 ? -13.713 1.220 22.128 1.00 94.88 90 LEU A CA 1
ATOM 731 C C . LEU A 1 90 ? -14.924 2.081 22.491 1.00 94.88 90 LEU A C 1
ATOM 733 O O . LEU A 1 90 ? -15.623 1.773 23.455 1.00 94.88 90 LEU A O 1
ATOM 737 N N . LYS A 1 91 ? -15.232 3.108 21.690 1.00 95.12 91 LYS A N 1
ATOM 738 C CA . LYS A 1 91 ? -16.423 3.942 21.894 1.00 95.12 91 LYS A CA 1
ATOM 739 C C . LYS A 1 91 ? -17.711 3.111 21.860 1.00 95.12 91 LYS A C 1
ATOM 741 O O . LYS A 1 91 ? -18.533 3.231 22.765 1.00 95.12 91 LYS A O 1
ATOM 746 N N . LEU A 1 92 ? -17.858 2.227 20.871 1.00 94.31 92 LEU A N 1
ATOM 747 C CA . LEU A 1 92 ? -19.020 1.337 20.760 1.00 94.31 92 LEU A CA 1
ATOM 748 C C . LEU A 1 92 ? -19.143 0.382 21.957 1.00 94.31 92 LEU A C 1
ATOM 750 O O . LEU A 1 92 ? -20.245 0.153 22.456 1.00 94.31 92 LEU A O 1
ATOM 754 N N . LEU A 1 93 ? -18.024 -0.164 22.440 1.00 93.06 93 LEU A N 1
ATOM 755 C CA . LEU A 1 93 ? -18.004 -1.052 23.604 1.00 93.06 93 LEU A CA 1
ATOM 756 C C . LEU A 1 93 ? -18.393 -0.319 24.893 1.00 93.06 93 LEU A C 1
ATOM 758 O O . LEU A 1 93 ? -19.173 -0.853 25.684 1.00 93.06 93 LEU A O 1
ATOM 762 N N . ILE A 1 94 ? -17.901 0.907 25.087 1.00 94.38 94 ILE A N 1
ATOM 763 C CA . ILE A 1 94 ? -18.267 1.756 26.227 1.00 94.38 94 ILE A CA 1
ATOM 764 C C . ILE A 1 94 ? -19.765 2.077 26.186 1.00 94.38 94 ILE A C 1
ATOM 766 O O . ILE A 1 94 ? -20.463 1.862 27.175 1.00 94.38 94 ILE A O 1
ATOM 770 N N . GLU A 1 95 ? -20.289 2.519 25.040 1.00 93.56 95 GLU A N 1
ATOM 771 C CA . GLU A 1 95 ? -21.717 2.817 24.875 1.00 93.56 95 GLU A CA 1
ATOM 772 C C . GLU A 1 95 ? -22.602 1.588 25.127 1.00 93.56 95 GLU A C 1
ATOM 774 O O . GLU A 1 95 ? -23.654 1.703 25.761 1.00 93.56 95 GLU A O 1
ATOM 779 N N . LYS A 1 96 ? -22.176 0.402 24.674 1.00 90.31 96 LYS A N 1
ATOM 780 C CA . LYS A 1 96 ? -22.891 -0.856 24.923 1.00 90.31 96 LYS A CA 1
ATOM 781 C C . LYS A 1 96 ? -22.901 -1.217 26.410 1.00 90.31 96 LYS A C 1
ATOM 783 O O . LYS A 1 96 ? -23.971 -1.499 26.939 1.00 90.31 96 LYS A O 1
ATOM 788 N N . ASN A 1 97 ? -21.754 -1.170 27.092 1.00 84.69 97 ASN A N 1
ATOM 789 C CA . ASN A 1 97 ? -21.672 -1.474 28.526 1.00 84.69 97 ASN A CA 1
ATOM 790 C C . ASN A 1 97 ? -22.498 -0.501 29.375 1.00 84.69 97 ASN A C 1
ATOM 792 O O . ASN A 1 97 ? -23.231 -0.928 30.264 1.00 84.69 97 ASN A O 1
ATOM 796 N N . LEU A 1 98 ? -22.444 0.798 29.067 1.00 75.75 98 LEU A N 1
ATOM 797 C CA . LEU A 1 98 ? -23.253 1.807 29.755 1.00 75.75 98 LEU A CA 1
ATOM 798 C C . LEU A 1 98 ? -24.758 1.578 29.562 1.00 75.75 98 LEU A C 1
ATOM 800 O O . LEU A 1 98 ? -25.531 1.832 30.484 1.00 75.75 98 LEU A O 1
ATOM 804 N N . LYS A 1 99 ? -25.190 1.096 28.388 1.00 72.06 99 LYS A N 1
ATOM 805 C CA . LYS A 1 99 ? -26.588 0.700 28.163 1.00 72.06 99 LYS A CA 1
ATOM 806 C C . LYS A 1 99 ? -26.972 -0.517 29.002 1.00 72.06 99 LYS A C 1
ATOM 808 O O . LYS A 1 99 ? -28.005 -0.459 29.654 1.00 72.06 99 LYS A O 1
ATOM 813 N N . THR A 1 100 ? -26.137 -1.556 29.042 1.00 72.81 100 THR A N 1
ATOM 814 C CA . THR A 1 100 ? -26.392 -2.767 29.842 1.00 72.81 100 THR A CA 1
ATOM 815 C C . THR A 1 100 ? -26.558 -2.453 31.331 1.00 72.81 100 THR A C 1
ATOM 817 O O . THR A 1 100 ? -27.477 -2.971 31.956 1.00 72.81 100 THR A O 1
ATOM 820 N N . ILE A 1 101 ? -25.723 -1.566 31.890 1.00 66.00 101 ILE A N 1
ATOM 821 C CA . ILE A 1 101 ? -25.809 -1.145 33.302 1.00 66.00 101 ILE A CA 1
ATOM 822 C C . ILE A 1 101 ? -27.111 -0.383 33.590 1.00 66.00 101 ILE A C 1
ATOM 824 O O . ILE A 1 101 ? -27.661 -0.509 34.673 1.00 66.00 101 ILE A O 1
ATOM 828 N N . LYS A 1 102 ? -27.625 0.407 32.638 1.00 58.53 102 LYS A N 1
ATOM 829 C CA . LYS A 1 102 ? -28.878 1.165 32.815 1.00 58.53 102 LYS A CA 1
ATOM 830 C C . LYS A 1 102 ? -30.144 0.305 32.734 1.00 58.53 102 LYS A C 1
ATOM 832 O O . LYS A 1 102 ? -31.208 0.789 33.102 1.00 58.53 102 LYS A O 1
ATOM 837 N N . THR A 1 103 ? -30.050 -0.906 32.189 1.00 60.38 103 THR A N 1
ATOM 838 C CA . THR A 1 103 ? -31.185 -1.829 32.006 1.00 60.38 103 THR A CA 1
ATOM 839 C C . THR A 1 103 ? -31.231 -2.967 33.028 1.00 60.38 103 THR A C 1
ATOM 841 O O . THR A 1 103 ? -32.162 -3.767 32.967 1.00 60.38 103 THR A O 1
ATOM 844 N N . ALA A 1 104 ? -30.229 -3.068 33.905 1.00 52.53 104 ALA A N 1
ATOM 845 C CA . ALA A 1 104 ? -30.151 -4.036 35.001 1.00 52.53 104 ALA A CA 1
ATOM 846 C C . ALA A 1 104 ? -30.610 -3.393 36.316 1.00 52.53 104 ALA A C 1
ATOM 848 O O . ALA A 1 104 ? -31.219 -4.122 37.128 1.00 52.53 104 ALA A O 1
#

Radius of gyration: 19.19 Å; chains: 1; bounding box: 48×32×56 Å

Foldseek 3Di:
DLVLQVQLQVLVQVLQCVDQFKHFDDKFAADLVLLVVVPDPCSVDRIDTDIDTPDPCSVVVDDPCSVVVSNVVSVVRSVVVVVVVVVVVVVVVVVVVVVVVVVD

Secondary structure (DSSP, 8-state):
-TTTHHHHHHHHHHHHHH-SSEEEEEEEE--HHHHHHT-SGGGG-SEEEEEEESSTTHHHHS-TTHHHHHHHHHHHHHHHHHHHHHHHHHHHHHHHHHHHHHT-

pLDDT: mean 85.34, std 13.32, range [52.53, 97.0]